Protein AF-A0A376TJW4-F1 (afdb_monomer_lite)

Radius of gyration: 29.0 Å; chains: 1; bounding box: 67×24×90 Å

Foldseek 3Di:
DVVLVVLLVVLVVLLVVLPCLVVVLVVLLVVLVVLLVVLVCVLVVVDPPDDNDDPVRNVVSVVSNVVSVVVNVVSVVVNVVSVVVSVVSVVVNVVSVVVVVVVVVVVVVVVVVVVVPDDPPD

Secondary structure (DSSP, 8-state):
-HHHHHHHHHHHHHHHHHHTHHHHHHHHHHHHHHHHHHHHHHHTT-STTPPPPPHHHHHHHHHHHHHHHHHHHHHHHHHHHHHHHHHHHHHHHHHHHHHHHHHHHHHHHHHHHHHTT-----

Structure (mmCIF, N/CA/C/O backbone):
data_AF-A0A376TJW4-F1
#
_entry.id   AF-A0A376TJW4-F1
#
loop_
_atom_site.group_PDB
_atom_site.id
_atom_site.type_symbol
_atom_site.label_atom_id
_atom_site.label_alt_id
_atom_site.label_comp_id
_atom_site.label_asym_id
_atom_site.label_entity_id
_atom_site.label_seq_id
_atom_site.pdbx_PDB_ins_code
_atom_site.Cartn_x
_atom_site.Cartn_y
_atom_site.Cartn_z
_atom_site.occupancy
_atom_site.B_iso_or_equiv
_atom_site.auth_seq_id
_atom_site.auth_comp_id
_atom_site.auth_asym_id
_atom_site.auth_atom_id
_atom_site.pdbx_PDB_model_num
ATOM 1 N N . MET A 1 1 ? 16.169 10.973 -24.976 1.00 77.88 1 MET A N 1
ATOM 2 C CA . MET A 1 1 ? 17.049 10.554 -23.865 1.00 77.88 1 MET A CA 1
ATOM 3 C C . MET A 1 1 ? 16.681 11.235 -22.554 1.00 77.88 1 MET A C 1
ATOM 5 O O . MET A 1 1 ? 16.315 10.517 -21.639 1.00 77.88 1 MET A O 1
ATOM 9 N N . GLN A 1 2 ? 16.669 12.574 -22.466 1.00 84.88 2 GLN A N 1
ATOM 10 C CA . GLN A 1 2 ? 16.345 13.277 -21.210 1.00 84.88 2 GLN A CA 1
ATOM 11 C C . GLN A 1 2 ? 14.985 12.884 -20.599 1.00 84.88 2 GLN A C 1
ATOM 13 O O . GLN A 1 2 ? 14.917 12.591 -19.412 1.00 84.88 2 GLN A O 1
ATOM 18 N N . ASN A 1 3 ? 13.921 12.798 -21.406 1.00 86.75 3 ASN A N 1
ATOM 19 C CA . ASN A 1 3 ? 12.590 12.423 -20.904 1.00 86.75 3 ASN A CA 1
ATOM 20 C C . ASN A 1 3 ? 12.568 11.007 -20.306 1.00 86.75 3 ASN A C 1
ATOM 22 O O . ASN A 1 3 ? 12.063 10.823 -19.210 1.00 86.75 3 ASN A O 1
ATOM 26 N N . ALA A 1 4 ? 13.217 10.036 -20.959 1.00 88.00 4 ALA A N 1
ATOM 27 C CA . ALA A 1 4 ? 13.310 8.669 -20.445 1.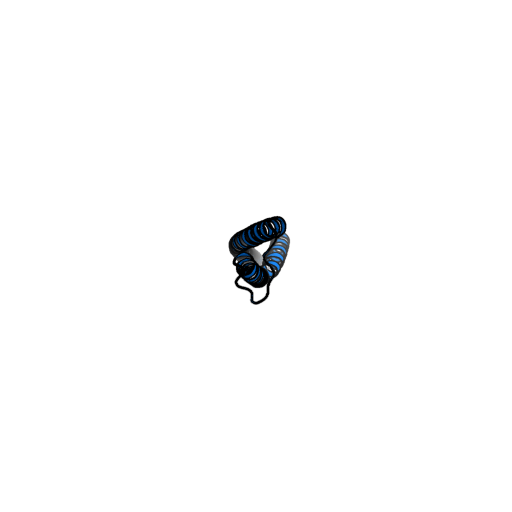00 88.00 4 ALA A CA 1
ATOM 28 C C . ALA A 1 4 ? 14.061 8.595 -19.103 1.00 88.00 4 ALA A C 1
ATOM 30 O O . ALA A 1 4 ? 13.681 7.826 -18.226 1.00 88.00 4 ALA A O 1
ATOM 31 N N . GLN A 1 5 ? 15.102 9.413 -18.917 1.00 91.38 5 GLN A N 1
ATOM 32 C CA . GLN A 1 5 ? 15.809 9.499 -17.635 1.00 91.38 5 GLN A CA 1
ATOM 33 C C . GLN A 1 5 ? 14.929 10.118 -16.540 1.00 91.38 5 GLN A C 1
ATOM 35 O O . GLN A 1 5 ? 14.925 9.623 -15.414 1.00 91.38 5 GLN A O 1
ATOM 40 N N . ASN A 1 6 ? 14.153 11.153 -16.872 1.00 93.38 6 ASN A N 1
ATOM 41 C CA . ASN A 1 6 ? 13.219 11.787 -15.938 1.00 93.38 6 ASN A CA 1
ATOM 42 C C . ASN A 1 6 ? 12.085 10.830 -15.522 1.00 93.38 6 ASN A C 1
ATOM 44 O O . ASN A 1 6 ? 11.729 10.773 -14.342 1.00 93.38 6 ASN A O 1
ATOM 48 N N . ASP A 1 7 ? 11.559 10.048 -16.468 1.00 93.88 7 ASP A N 1
ATOM 49 C CA . ASP A 1 7 ? 10.526 9.040 -16.213 1.00 93.88 7 ASP A CA 1
ATOM 50 C C . ASP A 1 7 ? 11.072 7.921 -15.316 1.00 93.88 7 ASP A C 1
ATOM 52 O O . ASP A 1 7 ? 10.465 7.589 -14.299 1.00 93.88 7 ASP A O 1
ATOM 56 N N . LEU A 1 8 ? 12.268 7.397 -15.617 1.00 95.50 8 LEU A N 1
ATOM 57 C CA . LEU A 1 8 ? 12.927 6.380 -14.789 1.00 95.50 8 LEU A CA 1
ATOM 58 C C . LEU A 1 8 ? 13.215 6.876 -13.370 1.00 95.50 8 LEU A C 1
ATOM 60 O O . LEU A 1 8 ? 12.984 6.136 -12.414 1.00 95.50 8 LEU A O 1
ATOM 64 N N . ALA A 1 9 ? 13.695 8.112 -13.213 1.00 95.94 9 ALA A N 1
ATOM 65 C CA . ALA A 1 9 ? 13.903 8.710 -11.897 1.00 95.94 9 ALA A CA 1
ATOM 66 C C . ALA A 1 9 ? 12.583 8.787 -11.116 1.00 95.94 9 ALA A C 1
ATOM 68 O O . ALA A 1 9 ? 12.524 8.366 -9.961 1.00 95.94 9 ALA A O 1
ATOM 69 N N . SER A 1 10 ? 11.510 9.234 -11.774 1.00 96.38 10 SER A N 1
ATOM 70 C CA . SER A 1 10 ? 10.177 9.336 -11.174 1.00 96.38 10 SER A CA 1
ATOM 71 C C . SER A 1 10 ? 9.624 7.971 -10.751 1.00 96.38 10 SER A C 1
ATOM 73 O O . SER A 1 10 ? 9.178 7.820 -9.611 1.00 96.38 10 SER A O 1
ATOM 75 N N . TYR A 1 11 ? 9.695 6.958 -11.621 1.00 96.50 11 TYR A N 1
ATOM 76 C CA . TYR A 1 11 ? 9.249 5.598 -11.301 1.00 96.50 11 TYR A CA 1
ATOM 77 C C . TYR A 1 11 ? 10.067 4.981 -10.171 1.00 96.50 11 TYR A C 1
ATOM 79 O O . TYR A 1 11 ? 9.496 4.378 -9.268 1.00 96.50 11 TYR A O 1
ATOM 87 N N . ASN A 1 12 ? 11.390 5.166 -10.168 1.00 95.81 12 ASN A N 1
ATOM 88 C CA . ASN A 1 12 ? 12.254 4.644 -9.113 1.00 95.81 12 ASN A CA 1
ATOM 89 C C . ASN A 1 12 ? 11.952 5.289 -7.757 1.00 95.81 12 ASN A C 1
ATOM 91 O O . ASN A 1 12 ? 11.843 4.574 -6.763 1.00 95.81 12 ASN A O 1
ATOM 95 N N . SER A 1 13 ? 11.753 6.609 -7.700 1.00 95.81 13 SER A N 1
ATOM 96 C CA . SER A 1 13 ? 11.360 7.282 -6.456 1.00 95.81 13 SER A CA 1
ATOM 97 C C . SER A 1 13 ? 10.023 6.766 -5.915 1.00 95.81 13 SER A C 1
ATOM 99 O O . SER A 1 13 ? 9.891 6.566 -4.707 1.00 95.81 13 SER A O 1
ATOM 101 N N . GLN A 1 14 ? 9.049 6.500 -6.790 1.00 95.19 14 GLN A N 1
ATOM 102 C CA . GLN A 1 14 ? 7.764 5.921 -6.386 1.00 95.19 14 GLN A CA 1
ATOM 103 C C . GLN A 1 14 ? 7.900 4.453 -5.956 1.00 95.19 14 GLN A C 1
ATOM 105 O O . GLN A 1 14 ? 7.360 4.062 -4.930 1.00 95.19 14 GLN A O 1
ATOM 110 N N . LEU A 1 15 ? 8.674 3.634 -6.670 1.00 95.75 15 LEU A N 1
ATOM 111 C CA . LEU A 1 15 ? 8.924 2.244 -6.275 1.00 95.75 15 LEU A CA 1
ATOM 112 C C . LEU A 1 15 ? 9.593 2.156 -4.897 1.00 95.75 15 LEU A C 1
ATOM 114 O O . LEU A 1 15 ? 9.187 1.336 -4.078 1.00 95.75 15 LEU A O 1
ATOM 118 N N . VAL A 1 16 ? 10.566 3.027 -4.610 1.00 95.06 16 VAL A N 1
ATOM 119 C CA . VAL A 1 16 ? 11.238 3.089 -3.301 1.00 95.06 16 VAL A CA 1
ATOM 120 C C . VAL A 1 16 ? 10.263 3.456 -2.179 1.00 95.06 16 VAL A C 1
ATOM 122 O O . VAL A 1 16 ? 10.324 2.870 -1.098 1.00 95.06 16 VAL A O 1
ATOM 125 N N . SER A 1 17 ? 9.327 4.384 -2.408 1.00 90.81 17 SER A N 1
ATOM 126 C CA . SER A 1 17 ? 8.343 4.750 -1.377 1.00 90.81 17 SER A CA 1
ATOM 127 C C . SER A 1 17 ? 7.341 3.621 -1.086 1.00 90.81 17 SER A C 1
ATOM 129 O O . SER A 1 17 ? 6.924 3.442 0.069 1.00 90.81 17 SER A O 1
ATOM 131 N N . LEU A 1 18 ? 7.009 2.825 -2.109 1.00 94.31 18 LEU A N 1
ATOM 132 C CA . LEU A 1 18 ? 6.123 1.664 -2.013 1.00 94.31 18 LEU A CA 1
ATOM 133 C C . LEU A 1 18 ? 6.792 0.445 -1.360 1.00 94.31 18 LEU A C 1
ATOM 135 O O . LEU A 1 18 ? 6.095 -0.355 -0.743 1.00 94.31 18 LEU A O 1
ATOM 139 N N . GLN A 1 19 ? 8.121 0.299 -1.441 1.00 91.62 19 GLN A N 1
ATOM 140 C CA . GLN A 1 19 ? 8.848 -0.878 -0.928 1.00 91.62 19 GLN A CA 1
ATOM 141 C C . GLN A 1 19 ? 8.601 -1.170 0.551 1.00 91.62 19 GLN A C 1
ATOM 143 O O . GLN A 1 19 ? 8.527 -2.327 0.930 1.00 91.62 19 GLN A O 1
ATOM 148 N N . THR A 1 20 ? 8.469 -0.129 1.370 1.00 91.31 20 THR A N 1
ATOM 149 C CA . THR A 1 20 ? 8.292 -0.250 2.829 1.00 91.31 20 THR A CA 1
ATOM 150 C C . THR A 1 20 ? 6.826 -0.174 3.259 1.00 91.31 20 THR A C 1
ATOM 152 O O . THR A 1 20 ? 6.503 -0.140 4.448 1.00 91.31 20 THR A O 1
ATOM 155 N N . GLN A 1 21 ? 5.906 -0.051 2.301 1.00 91.06 21 GLN A N 1
ATOM 156 C CA . GLN A 1 21 ? 4.481 0.070 2.580 1.00 91.06 21 GLN A CA 1
ATOM 157 C C . GLN A 1 21 ? 3.844 -1.218 3.119 1.00 91.06 21 GLN A C 1
ATOM 159 O O . GLN A 1 21 ? 3.024 -1.090 4.033 1.00 91.06 21 GLN A O 1
ATOM 164 N N . PRO A 1 22 ? 4.215 -2.429 2.651 1.00 92.75 22 PRO A N 1
ATOM 165 C CA . PRO A 1 22 ? 3.713 -3.677 3.216 1.00 92.75 22 PRO A CA 1
ATOM 166 C C . PRO A 1 22 ? 3.988 -3.800 4.714 1.00 92.75 22 PRO A C 1
ATOM 168 O O . PRO 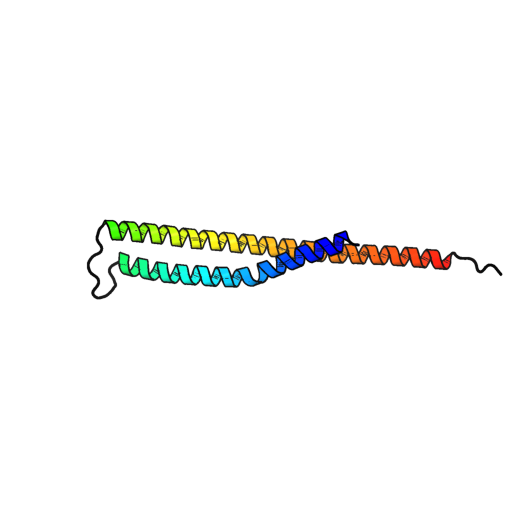A 1 22 ? 3.062 -4.068 5.475 1.00 92.75 22 PRO A O 1
ATOM 171 N N . GLU A 1 23 ? 5.213 -3.524 5.166 1.00 94.94 23 GLU A N 1
ATOM 172 C CA . GLU A 1 23 ? 5.582 -3.608 6.581 1.00 94.94 23 GLU A CA 1
ATOM 173 C C . GLU A 1 23 ? 4.843 -2.556 7.414 1.00 94.94 23 GLU A C 1
ATOM 175 O O . GLU A 1 23 ? 4.356 -2.854 8.507 1.00 94.94 23 GLU A O 1
ATOM 180 N N . ARG A 1 24 ? 4.699 -1.324 6.898 1.00 91.50 24 ARG A N 1
ATOM 181 C CA . ARG A 1 24 ? 3.917 -0.271 7.573 1.00 91.50 24 ARG A CA 1
ATOM 182 C C . ARG A 1 24 ? 2.464 -0.692 7.778 1.00 91.50 24 ARG A C 1
ATOM 184 O O . ARG A 1 24 ? 1.937 -0.516 8.875 1.00 91.50 24 ARG A O 1
ATOM 191 N N . VAL A 1 25 ? 1.831 -1.243 6.741 1.00 94.81 25 VAL A N 1
ATOM 192 C CA . VAL A 1 25 ? 0.441 -1.710 6.807 1.00 94.81 25 VAL A CA 1
ATOM 193 C C . VAL A 1 25 ? 0.312 -2.902 7.752 1.00 94.81 25 VAL A C 1
ATOM 195 O O . VAL A 1 25 ? -0.570 -2.904 8.604 1.00 94.81 25 VAL A O 1
ATOM 198 N N . GLN A 1 26 ? 1.213 -3.882 7.673 1.00 95.12 26 GLN A N 1
ATOM 199 C CA . GLN A 1 26 ? 1.200 -5.040 8.571 1.00 95.12 26 GLN A CA 1
ATOM 200 C C . GLN A 1 26 ? 1.309 -4.622 10.043 1.00 95.12 26 GLN A C 1
ATOM 202 O O . GLN A 1 26 ? 0.521 -5.084 10.868 1.00 95.12 26 GLN A O 1
ATOM 207 N N . ASN A 1 27 ? 2.217 -3.698 10.369 1.00 95.38 27 ASN A N 1
ATOM 208 C CA . ASN A 1 27 ? 2.373 -3.180 11.729 1.00 95.38 27 ASN A CA 1
ATOM 209 C C . ASN A 1 27 ? 1.122 -2.433 12.215 1.00 95.38 27 ASN A C 1
ATOM 211 O O . ASN A 1 27 ? 0.675 -2.635 13.346 1.00 95.38 27 ASN A O 1
ATOM 215 N N . ALA A 1 28 ? 0.532 -1.586 11.370 1.00 93.56 28 ALA A N 1
ATOM 216 C CA . ALA A 1 28 ? -0.680 -0.849 11.712 1.00 93.56 28 ALA A CA 1
ATOM 217 C C . ALA A 1 28 ? -1.887 -1.787 11.908 1.00 93.56 28 ALA A C 1
ATOM 219 O O . ALA A 1 28 ? -2.595 -1.669 12.911 1.00 93.56 28 ALA A O 1
ATOM 220 N N . MET A 1 29 ? -2.065 -2.783 11.035 1.00 95.88 29 MET A N 1
ATOM 221 C CA . MET A 1 29 ? -3.097 -3.814 11.175 1.00 95.88 29 MET A CA 1
ATOM 222 C C . MET A 1 29 ? -2.898 -4.674 12.427 1.00 95.88 29 MET A C 1
ATOM 224 O O . MET A 1 29 ? -3.873 -5.001 13.106 1.00 95.88 29 MET A O 1
ATOM 228 N N . TYR A 1 30 ? -1.655 -5.037 12.754 1.00 96.69 30 TYR A N 1
ATOM 229 C CA . TYR A 1 30 ? -1.331 -5.789 13.966 1.00 96.69 30 TYR A CA 1
ATOM 230 C C . TYR A 1 30 ? -1.714 -5.003 15.225 1.00 96.69 30 TYR A C 1
ATOM 232 O O . TYR A 1 30 ? -2.419 -5.520 16.093 1.00 96.69 30 TYR A O 1
ATOM 240 N N . ASN A 1 31 ? -1.336 -3.724 15.290 1.00 96.62 31 ASN A N 1
ATOM 241 C CA . ASN A 1 31 ? -1.682 -2.845 16.406 1.00 96.62 31 ASN A CA 1
ATOM 242 C C . ASN A 1 31 ? -3.200 -2.669 16.554 1.00 96.62 31 ASN A C 1
ATOM 244 O O . ASN A 1 31 ? -3.725 -2.806 17.660 1.00 96.62 31 ASN A O 1
ATOM 248 N N . ALA A 1 32 ? -3.915 -2.436 15.449 1.00 96.12 32 ALA A N 1
ATOM 249 C CA . ALA A 1 32 ? -5.375 -2.338 15.453 1.00 96.12 32 ALA A CA 1
ATOM 250 C C . ALA A 1 32 ? -6.033 -3.650 15.919 1.00 96.12 32 ALA A C 1
ATOM 252 O O . ALA A 1 32 ? -6.977 -3.633 16.707 1.00 96.12 32 ALA A O 1
ATOM 253 N N . SER A 1 33 ? -5.492 -4.799 15.502 1.00 96.50 33 SER A N 1
ATOM 254 C CA . SER A 1 33 ? -5.986 -6.120 15.908 1.00 96.50 33 SER A CA 1
ATOM 255 C C . SER A 1 33 ? -5.809 -6.370 17.408 1.00 96.50 33 SER A C 1
ATOM 257 O O . SER A 1 33 ? -6.722 -6.891 18.048 1.00 96.50 33 SER A O 1
ATOM 259 N N . GLN A 1 34 ? -4.681 -5.957 17.993 1.00 97.19 34 GLN A N 1
ATOM 260 C CA . GLN A 1 34 ? -4.480 -6.046 19.443 1.00 97.19 34 GLN A CA 1
ATOM 261 C C . GLN A 1 34 ? -5.467 -5.156 20.213 1.00 97.19 34 GLN A C 1
ATOM 263 O O . GLN A 1 34 ? -6.058 -5.600 21.197 1.00 97.19 34 GLN A O 1
ATOM 268 N N . GLN A 1 35 ? -5.707 -3.928 19.745 1.00 96.75 35 GLN A N 1
ATOM 269 C CA . GLN A 1 35 ? -6.700 -3.036 20.358 1.00 96.75 35 GLN A CA 1
ATOM 270 C C . GLN A 1 35 ? -8.121 -3.605 20.255 1.00 96.75 35 GLN A C 1
ATOM 272 O O . GLN A 1 35 ? -8.879 -3.559 21.222 1.00 96.75 35 GLN A O 1
ATOM 277 N N . LEU A 1 36 ? -8.476 -4.207 19.117 1.00 97.25 36 LEU A N 1
ATOM 278 C CA . LEU A 1 36 ? -9.765 -4.875 18.934 1.00 97.25 36 LEU A CA 1
ATOM 279 C C . LEU A 1 36 ? -9.970 -6.032 19.913 1.00 97.25 36 LEU A C 1
ATOM 281 O O . LEU A 1 36 ? -11.079 -6.192 20.423 1.00 97.25 36 LEU A O 1
ATOM 285 N N . GLN A 1 37 ? -8.930 -6.824 20.184 1.00 95.56 37 GLN A N 1
ATOM 286 C CA . GLN A 1 37 ? -9.001 -7.896 21.178 1.00 95.56 37 GLN A CA 1
ATOM 287 C C . GLN A 1 37 ? -9.265 -7.332 22.576 1.00 95.56 37 GLN A C 1
ATOM 289 O O . GLN A 1 37 ? -10.180 -7.799 23.244 1.00 95.56 37 GLN A O 1
ATOM 294 N N . GLN A 1 38 ? -8.553 -6.278 22.980 1.00 93.75 38 GLN A N 1
ATOM 295 C CA . GLN A 1 38 ? -8.774 -5.622 24.275 1.00 93.75 38 GLN A CA 1
ATOM 296 C C . GLN A 1 38 ? -10.195 -5.054 24.399 1.00 93.75 38 GLN A C 1
ATOM 298 O O . GLN A 1 38 ? -10.853 -5.240 25.421 1.00 93.75 38 GLN A O 1
ATOM 303 N N . ILE A 1 39 ? -10.699 -4.400 23.347 1.00 94.56 39 ILE A N 1
ATOM 304 C CA . ILE A 1 39 ? -12.066 -3.864 23.326 1.00 94.56 39 ILE A CA 1
ATOM 305 C C . ILE A 1 39 ? -13.096 -4.990 23.446 1.00 94.56 39 ILE A C 1
ATOM 307 O O . ILE A 1 39 ? -14.059 -4.837 24.193 1.00 94.56 39 ILE A O 1
ATOM 311 N N . ARG A 1 40 ? -12.901 -6.117 22.747 1.00 93.75 40 ARG A N 1
ATOM 312 C CA . ARG A 1 40 ? -13.786 -7.288 22.857 1.00 93.75 40 ARG A CA 1
ATOM 313 C C . ARG A 1 40 ? -13.777 -7.859 24.270 1.00 93.75 40 ARG A C 1
ATOM 315 O O . ARG A 1 40 ? -14.843 -7.951 24.859 1.00 93.75 40 ARG A O 1
ATOM 322 N N . SER A 1 41 ? -12.603 -8.110 24.850 1.00 91.81 41 SER A N 1
ATOM 323 C CA . SER A 1 41 ? -12.487 -8.636 26.217 1.00 91.81 41 SER A CA 1
ATOM 324 C C . SER A 1 41 ? -13.188 -7.755 27.255 1.00 91.81 41 SER A C 1
ATOM 326 O O . SER A 1 41 ? -13.853 -8.268 28.156 1.00 91.81 41 SER A O 1
ATOM 328 N N . ARG A 1 42 ? -13.094 -6.425 27.112 1.00 89.50 42 ARG A N 1
ATOM 329 C CA . ARG A 1 42 ? -13.802 -5.486 27.994 1.00 89.50 42 ARG A CA 1
ATOM 330 C C . ARG A 1 42 ? -15.308 -5.435 27.737 1.00 89.50 42 ARG A C 1
ATOM 332 O O . ARG A 1 42 ? -16.087 -5.361 28.683 1.00 89.50 42 ARG A O 1
ATOM 339 N N . LEU A 1 43 ? -15.743 -5.465 26.474 1.00 89.62 43 LEU A N 1
ATOM 340 C CA . LEU A 1 43 ? -17.169 -5.491 26.119 1.00 89.62 43 LEU A CA 1
ATOM 341 C C . LEU A 1 43 ? -17.858 -6.774 26.599 1.00 89.62 43 LEU A C 1
ATOM 343 O O . LEU A 1 43 ? -18.988 -6.701 27.089 1.00 89.62 43 LEU A O 1
ATOM 347 N N . ASP A 1 44 ? -17.165 -7.907 26.493 1.00 88.38 44 ASP A N 1
ATOM 348 C CA . ASP A 1 44 ? -17.623 -9.225 26.941 1.00 88.38 44 ASP A CA 1
ATOM 349 C C . ASP A 1 44 ? -17.572 -9.361 28.474 1.00 88.38 44 ASP A C 1
ATOM 351 O O . ASP A 1 44 ? -18.187 -10.264 29.040 1.00 88.38 44 ASP A O 1
ATOM 355 N N . GLY A 1 45 ? -16.883 -8.440 29.161 1.00 81.25 45 GLY A N 1
ATOM 356 C CA . GLY A 1 45 ? -16.740 -8.440 30.617 1.00 81.25 45 GLY A CA 1
ATOM 357 C C . GLY A 1 45 ? -15.898 -9.606 31.133 1.00 81.25 45 GLY A C 1
ATOM 358 O O . GLY A 1 45 ? -16.093 -10.053 32.260 1.00 81.25 45 GLY A O 1
ATOM 359 N N . THR A 1 46 ? -14.988 -10.126 30.307 1.00 74.50 46 THR A N 1
ATOM 360 C CA . THR A 1 46 ? -14.115 -11.256 30.660 1.00 74.50 46 THR A CA 1
ATOM 361 C C . THR A 1 46 ? -12.872 -10.834 31.446 1.00 74.50 46 THR A C 1
ATOM 363 O O . THR A 1 46 ? -12.088 -11.694 31.842 1.00 74.50 46 THR A O 1
ATOM 366 N N . ASP A 1 47 ? -12.672 -9.530 31.665 1.00 69.81 47 ASP A N 1
ATOM 367 C CA . ASP A 1 47 ? -11.526 -9.003 32.407 1.00 69.81 47 ASP A CA 1
ATOM 368 C C . ASP A 1 47 ? -11.759 -9.094 33.929 1.00 69.81 47 ASP A C 1
ATOM 370 O O . ASP A 1 47 ? -12.785 -8.659 34.464 1.00 69.81 47 ASP A O 1
ATOM 374 N N . VAL A 1 48 ? -10.820 -9.715 34.647 1.00 64.31 48 VAL A N 1
ATOM 375 C CA . VAL A 1 48 ? -10.995 -10.063 36.067 1.00 64.31 48 VAL A CA 1
ATOM 376 C C . VAL A 1 48 ? -10.906 -8.804 36.931 1.00 64.31 48 VAL A C 1
ATOM 378 O O . VAL A 1 48 ? -9.872 -8.146 36.983 1.00 64.31 48 VAL A O 1
ATOM 381 N N . GLY A 1 49 ? -11.979 -8.494 37.665 1.00 68.69 49 GLY A N 1
ATOM 382 C CA . GLY A 1 49 ? -12.030 -7.348 38.582 1.00 68.69 49 GLY A CA 1
ATOM 383 C C . GLY A 1 49 ? -12.508 -6.035 37.953 1.00 68.69 49 GLY A C 1
ATOM 384 O O . GLY A 1 49 ? -12.502 -5.007 38.632 1.00 68.69 49 GLY A O 1
ATOM 385 N N . GLU A 1 50 ? -12.954 -6.042 36.692 1.00 67.81 50 GLU A N 1
ATOM 386 C CA . GLU A 1 50 ? -13.526 -4.851 36.058 1.00 67.81 50 GLU A CA 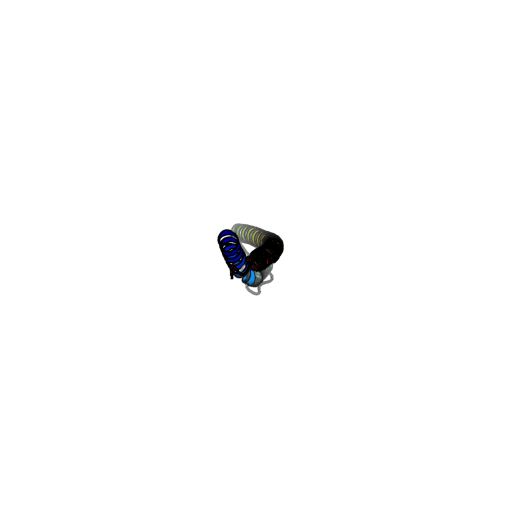1
ATOM 387 C C . GLU A 1 50 ? -14.960 -4.569 36.541 1.00 67.81 50 GLU A C 1
ATOM 389 O O . GLU A 1 50 ? -15.803 -5.456 36.684 1.00 67.81 50 GLU A O 1
ATOM 394 N N . THR A 1 51 ? -15.257 -3.291 36.797 1.00 74.50 51 THR A N 1
ATOM 395 C CA . THR A 1 51 ? -16.623 -2.849 37.109 1.00 74.50 51 THR A CA 1
ATOM 396 C C . THR A 1 51 ? -17.471 -2.904 35.843 1.00 74.50 51 THR A C 1
ATOM 398 O O . THR A 1 51 ? -17.004 -2.514 34.774 1.00 74.50 51 THR A O 1
ATOM 401 N N . ALA A 1 52 ? -18.732 -3.328 35.961 1.00 80.31 52 ALA A N 1
ATOM 402 C CA . ALA A 1 52 ? -19.649 -3.383 34.827 1.00 80.31 52 ALA A CA 1
ATOM 403 C C . ALA A 1 52 ? -19.676 -2.050 34.053 1.00 80.31 52 ALA A C 1
ATOM 405 O O . ALA A 1 52 ? -19.948 -0.987 34.621 1.00 80.31 52 ALA A O 1
ATOM 406 N N . LEU A 1 53 ? -19.408 -2.120 32.745 1.00 86.00 53 LEU A N 1
ATOM 407 C CA . LEU A 1 53 ? -19.404 -0.951 31.869 1.00 86.00 53 LEU A CA 1
ATOM 408 C C . LEU A 1 53 ? -20.769 -0.261 31.874 1.00 86.00 53 LEU A C 1
ATOM 410 O O . LEU A 1 53 ? -21.811 -0.891 31.657 1.00 86.00 53 LEU A O 1
ATOM 414 N N . ARG A 1 54 ? -20.755 1.065 32.034 1.00 90.62 54 ARG A N 1
ATOM 415 C CA . ARG A 1 54 ? -21.951 1.896 31.863 1.00 90.62 54 ARG A CA 1
ATOM 416 C C . ARG A 1 54 ? -22.435 1.814 30.408 1.00 90.62 54 ARG A C 1
ATOM 418 O O . ARG A 1 54 ? -21.607 1.677 29.506 1.00 90.62 54 ARG A O 1
ATOM 425 N N . PRO A 1 55 ? -23.741 1.984 30.132 1.00 90.56 55 PRO A N 1
ATOM 426 C CA . PRO A 1 55 ? -24.268 1.928 28.765 1.00 90.56 55 PRO A CA 1
ATOM 427 C C . PRO A 1 55 ? -23.541 2.855 27.779 1.00 90.56 55 PRO A C 1
ATOM 429 O O . PRO A 1 55 ? -23.203 2.439 26.677 1.00 90.56 55 PRO A O 1
ATOM 432 N N . SER A 1 56 ? -23.215 4.083 28.193 1.00 91.94 56 SER A N 1
ATOM 433 C CA . SER A 1 56 ? -22.464 5.034 27.363 1.00 91.94 56 SER A CA 1
ATOM 434 C C . SER A 1 56 ? -21.032 4.580 27.057 1.00 91.94 56 SER A C 1
ATOM 436 O O . SER A 1 56 ? -20.548 4.800 25.950 1.00 91.94 56 SER A O 1
ATOM 438 N N . GLN A 1 57 ? -20.365 3.907 28.001 1.00 93.00 57 GLN A N 1
ATOM 439 C CA . GLN A 1 57 ? -19.031 3.339 27.783 1.00 93.00 57 GLN A CA 1
ATOM 440 C C . GLN A 1 57 ? -19.092 2.186 26.779 1.00 93.00 57 GLN A C 1
ATOM 442 O O . GLN A 1 57 ? -18.259 2.126 25.881 1.00 93.00 57 GLN A O 1
ATOM 447 N N . LYS A 1 58 ? -20.117 1.326 26.864 1.00 93.31 58 LYS A N 1
ATOM 448 C CA . LYS A 1 58 ? -20.331 0.256 25.878 1.00 93.31 58 LYS A CA 1
ATOM 449 C C . LYS A 1 58 ? -20.514 0.814 24.468 1.00 93.31 58 LYS A C 1
ATOM 451 O O . LYS A 1 58 ? -19.857 0.340 23.548 1.00 93.31 58 LYS A O 1
ATOM 456 N N . VAL A 1 59 ? -21.344 1.849 24.309 1.00 95.75 59 VAL A N 1
ATOM 457 C CA . VAL A 1 59 ? -21.559 2.508 23.007 1.00 95.75 59 VAL A CA 1
ATOM 458 C C . VAL A 1 59 ? -20.256 3.095 22.461 1.00 95.75 59 VAL A C 1
ATOM 460 O O . VAL A 1 59 ? -19.941 2.894 21.291 1.00 95.75 59 VAL A O 1
ATOM 463 N N . LEU A 1 60 ? -19.465 3.771 23.301 1.00 96.19 60 LEU A N 1
ATOM 464 C CA . LEU A 1 60 ? -18.169 4.315 22.889 1.00 96.19 60 LEU A CA 1
ATOM 465 C C . LEU A 1 60 ? -17.212 3.211 22.413 1.00 96.19 60 LEU A C 1
ATOM 467 O O . LEU A 1 60 ? -16.574 3.350 21.373 1.00 96.19 60 LEU A O 1
ATOM 471 N N . MET A 1 61 ? -17.140 2.098 23.140 1.00 96.00 61 MET A N 1
ATOM 472 C CA . MET A 1 61 ? -16.275 0.968 22.792 1.00 9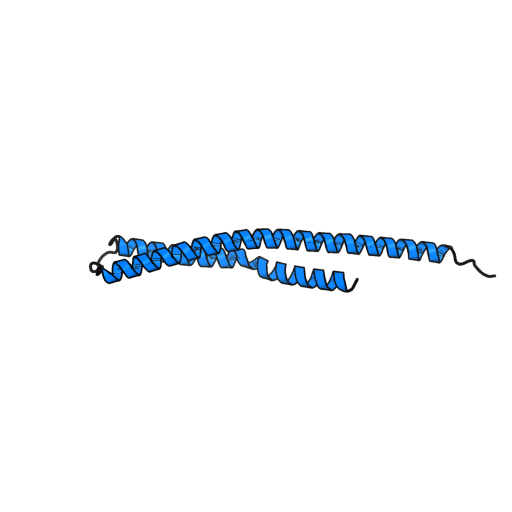6.00 61 MET A CA 1
ATOM 473 C C . MET A 1 61 ? -16.735 0.250 21.519 1.00 96.00 61 MET A C 1
ATOM 475 O O . MET A 1 61 ? -15.904 -0.142 20.705 1.00 96.00 61 MET A O 1
ATOM 479 N N . GLN A 1 62 ? -18.045 0.129 21.297 1.00 96.06 62 GLN A N 1
ATOM 480 C CA . GLN A 1 62 ? -18.604 -0.385 20.043 1.00 96.06 62 GLN A CA 1
ATOM 481 C C . GLN A 1 62 ? -18.281 0.536 18.859 1.00 96.06 62 GLN A C 1
ATOM 483 O O . GLN A 1 62 ? -17.899 0.053 17.794 1.00 96.06 62 GLN A O 1
ATOM 488 N N . ALA A 1 63 ? -18.370 1.856 19.045 1.00 97.62 63 ALA A N 1
ATOM 489 C CA . ALA A 1 63 ? -17.977 2.822 18.022 1.00 97.62 63 ALA A CA 1
ATOM 490 C C . ALA A 1 63 ? -16.474 2.731 17.706 1.00 97.62 63 ALA A C 1
ATOM 492 O O . ALA A 1 63 ? -16.091 2.706 16.537 1.00 97.62 63 ALA A O 1
ATOM 493 N N . GLN A 1 64 ? -15.624 2.602 18.731 1.00 97.12 64 GLN A N 1
ATOM 494 C CA . GLN A 1 64 ? -14.183 2.413 18.553 1.00 97.12 64 GLN A CA 1
ATOM 495 C C . GLN A 1 64 ? -13.860 1.092 17.842 1.00 97.12 64 GLN A C 1
ATOM 497 O O . GLN A 1 64 ? -13.009 1.061 16.957 1.00 97.12 64 GLN A O 1
ATOM 502 N N . GLN A 1 65 ? -14.570 0.010 18.168 1.00 97.81 65 GLN A N 1
ATOM 503 C CA . GLN A 1 65 ? -14.451 -1.266 17.465 1.00 97.81 65 GLN A CA 1
ATOM 504 C C . GLN A 1 65 ? -14.810 -1.132 15.977 1.00 97.81 65 GLN A C 1
ATOM 506 O O . GLN A 1 65 ? -14.083 -1.636 15.123 1.00 97.81 65 GLN A O 1
ATOM 511 N N . ALA A 1 66 ? -15.917 -0.455 15.658 1.00 97.88 66 ALA A N 1
ATOM 512 C CA . ALA A 1 66 ? -16.336 -0.224 14.278 1.00 97.88 66 ALA A CA 1
ATOM 513 C C . ALA A 1 66 ? -15.307 0.611 13.499 1.00 97.88 66 ALA A C 1
ATOM 515 O O . ALA A 1 66 ? -14.983 0.266 12.363 1.00 97.88 66 ALA A O 1
ATOM 516 N N . LEU A 1 67 ? -14.751 1.654 14.127 1.00 97.81 67 LEU A N 1
ATOM 517 C CA . LEU A 1 67 ? -13.686 2.472 13.546 1.00 97.81 67 LEU A CA 1
ATOM 518 C C . LEU A 1 67 ? -12.435 1.638 13.240 1.00 97.81 67 LEU A C 1
ATOM 520 O O . LEU A 1 67 ? -11.965 1.651 12.108 1.00 97.81 67 LEU A O 1
ATOM 524 N N . LEU A 1 68 ? -11.943 0.859 14.207 1.00 97.94 68 LEU A N 1
ATOM 525 C CA . LEU A 1 68 ? -10.757 0.015 14.020 1.00 97.94 68 LEU A CA 1
ATOM 526 C C . LEU A 1 68 ? -10.955 -1.042 12.923 1.00 97.94 68 LEU A C 1
ATOM 528 O O . LEU A 1 68 ? -10.044 -1.295 12.137 1.00 97.94 68 LEU A O 1
ATOM 532 N N . ASN A 1 69 ? -12.144 -1.646 12.827 1.00 98.00 69 ASN A N 1
ATOM 533 C CA . ASN A 1 69 ? -12.457 -2.566 11.729 1.00 98.00 69 ASN A CA 1
ATOM 534 C C . ASN A 1 69 ? -12.416 -1.848 10.369 1.00 98.00 69 ASN A C 1
ATOM 536 O O . ASN A 1 69 ? -11.826 -2.366 9.422 1.00 98.00 69 ASN A O 1
ATOM 540 N N . ALA A 1 70 ? -12.992 -0.645 10.278 1.00 97.69 70 ALA A N 1
ATOM 541 C CA . ALA A 1 70 ? -12.969 0.148 9.052 1.00 97.69 70 ALA A CA 1
ATOM 542 C C . ALA A 1 70 ? -11.541 0.561 8.652 1.00 97.69 70 ALA A C 1
ATOM 544 O O . ALA A 1 70 ? -11.198 0.510 7.471 1.00 97.69 70 ALA A O 1
ATOM 545 N N . GLU A 1 71 ? -10.691 0.919 9.619 1.00 96.81 71 GLU A N 1
ATOM 546 C CA . GLU A 1 71 ? -9.272 1.213 9.388 1.00 96.81 71 GLU A CA 1
ATOM 547 C C . GLU A 1 71 ? -8.512 -0.013 8.868 1.00 96.81 71 GLU A C 1
ATOM 549 O O . GLU A 1 71 ? -7.734 0.106 7.923 1.00 96.81 71 GLU A O 1
ATOM 554 N N . ILE A 1 72 ? -8.757 -1.201 9.432 1.00 97.31 72 ILE A N 1
ATOM 555 C CA . ILE A 1 72 ? -8.161 -2.455 8.950 1.00 97.31 72 ILE A CA 1
ATOM 556 C C . ILE A 1 72 ? -8.570 -2.730 7.499 1.00 97.31 72 ILE A C 1
ATOM 558 O O . ILE A 1 72 ? -7.717 -3.040 6.665 1.00 97.31 72 ILE A O 1
ATOM 562 N N . ASP A 1 73 ? -9.854 -2.591 7.173 1.00 97.38 73 ASP A N 1
ATOM 563 C CA . ASP A 1 73 ? -10.344 -2.816 5.812 1.00 97.38 73 ASP A CA 1
ATOM 564 C C . ASP A 1 73 ? -9.784 -1.787 4.822 1.00 97.38 73 ASP A C 1
ATOM 566 O O . ASP A 1 73 ? -9.412 -2.134 3.697 1.00 97.38 73 ASP A O 1
ATOM 570 N N . GLN A 1 74 ? -9.669 -0.524 5.233 1.00 96.75 74 GLN A N 1
ATOM 571 C CA . GLN A 1 74 ? -9.042 0.521 4.428 1.00 96.75 74 GLN A CA 1
ATOM 572 C C . GLN A 1 74 ? -7.555 0.227 4.187 1.00 96.75 74 GLN A C 1
ATOM 574 O O . GLN A 1 74 ? -7.070 0.378 3.064 1.00 96.75 74 GLN A O 1
ATOM 579 N N . GLN A 1 75 ? -6.832 -0.228 5.210 1.00 96.50 75 GLN A N 1
ATOM 580 C CA . GLN A 1 75 ? -5.427 -0.610 5.098 1.00 96.50 75 GLN A CA 1
ATOM 581 C C . GLN A 1 75 ? -5.224 -1.798 4.150 1.00 96.50 75 GLN A C 1
ATOM 583 O O . GLN A 1 75 ? -4.317 -1.752 3.319 1.00 96.50 75 GLN A O 1
ATOM 588 N N . ARG A 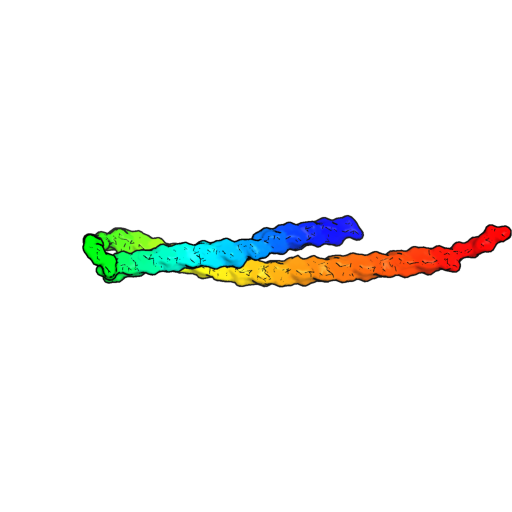1 76 ? -6.100 -2.811 4.197 1.00 96.00 76 ARG A N 1
ATOM 589 C CA . ARG A 1 76 ? -6.088 -3.943 3.252 1.00 96.00 76 ARG A CA 1
ATOM 590 C C . ARG A 1 76 ? -6.279 -3.485 1.809 1.00 96.00 76 ARG A C 1
ATOM 592 O O . ARG A 1 76 ? -5.453 -3.801 0.959 1.00 96.00 76 ARG A O 1
ATOM 599 N N . LYS A 1 77 ? -7.298 -2.661 1.548 1.00 96.00 77 LYS A N 1
ATOM 600 C CA . LYS A 1 77 ? -7.547 -2.097 0.209 1.00 96.00 77 LYS A CA 1
ATOM 601 C C . LYS A 1 77 ? -6.389 -1.233 -0.283 1.00 96.00 77 LYS A C 1
ATOM 603 O O . LYS A 1 77 ? -6.028 -1.283 -1.454 1.00 96.00 77 LYS A O 1
ATOM 608 N N . SER A 1 78 ? -5.798 -0.440 0.611 1.00 92.69 78 SER A N 1
ATOM 609 C CA . SER A 1 78 ? -4.611 0.357 0.297 1.00 92.69 78 SER A CA 1
ATOM 610 C C . SER A 1 78 ? -3.442 -0.546 -0.088 1.00 92.69 78 SER A C 1
ATOM 612 O O . SER A 1 78 ? -2.801 -0.305 -1.105 1.00 92.69 78 SER A O 1
ATOM 614 N N . LEU A 1 79 ? -3.187 -1.617 0.668 1.00 94.69 79 LEU A N 1
ATOM 615 C CA . LEU A 1 79 ? -2.133 -2.580 0.356 1.00 94.69 79 LEU A CA 1
ATOM 616 C C . LEU A 1 79 ? -2.333 -3.214 -1.025 1.00 94.69 79 LEU A C 1
ATOM 618 O O . LEU A 1 79 ? -1.405 -3.192 -1.827 1.00 94.69 79 LEU A O 1
ATOM 622 N N . GLU A 1 80 ? -3.543 -3.689 -1.327 1.00 94.62 80 GLU A N 1
ATOM 623 C CA . GLU A 1 80 ? -3.898 -4.234 -2.644 1.00 94.62 80 GLU A CA 1
ATOM 624 C C . GLU A 1 80 ? -3.636 -3.219 -3.769 1.00 94.62 80 GLU A C 1
ATOM 626 O O . GLU A 1 80 ? -2.961 -3.532 -4.752 1.00 94.62 80 GLU A O 1
ATOM 631 N N . GLY A 1 81 ? -4.106 -1.978 -3.604 1.00 94.81 81 GLY A N 1
ATOM 632 C CA . GLY A 1 81 ? -3.886 -0.905 -4.575 1.00 94.81 81 GLY A CA 1
ATOM 633 C C . GLY A 1 81 ? -2.404 -0.575 -4.777 1.00 94.81 81 GLY A C 1
ATOM 634 O O . GLY A 1 81 ? -1.958 -0.398 -5.910 1.00 94.81 81 GLY A O 1
ATOM 635 N N . ASN A 1 82 ? -1.620 -0.554 -3.699 1.00 94.56 82 ASN A N 1
ATOM 636 C CA . ASN A 1 82 ? -0.182 -0.297 -3.757 1.00 94.56 82 ASN A CA 1
ATOM 637 C C . ASN A 1 82 ? 0.583 -1.441 -4.432 1.00 94.56 82 ASN A C 1
ATOM 639 O O . ASN A 1 82 ? 1.538 -1.172 -5.157 1.00 94.56 82 ASN A O 1
ATOM 643 N N . THR A 1 83 ? 0.159 -2.698 -4.264 1.00 93.38 83 THR A N 1
ATOM 644 C CA . THR A 1 83 ? 0.731 -3.838 -4.998 1.00 93.38 83 THR A CA 1
ATOM 645 C C . THR A 1 83 ? 0.477 -3.716 -6.501 1.00 93.38 83 THR A C 1
ATOM 647 O O . THR A 1 83 ? 1.400 -3.896 -7.295 1.00 93.38 83 THR A O 1
ATOM 650 N N . VAL A 1 84 ? -0.741 -3.343 -6.910 1.00 96.25 84 VAL A N 1
ATOM 651 C CA . VAL A 1 84 ? -1.065 -3.104 -8.329 1.00 96.25 84 VAL A CA 1
ATOM 652 C C . VAL A 1 84 ? -0.267 -1.925 -8.893 1.00 96.25 84 VAL A C 1
ATOM 654 O O . VAL A 1 84 ? 0.252 -1.994 -10.011 1.00 96.25 84 VAL A O 1
ATOM 657 N N . LEU A 1 85 ? -0.130 -0.845 -8.120 1.00 96.38 85 LEU A N 1
ATOM 658 C CA . LEU A 1 85 ? 0.677 0.310 -8.506 1.00 96.38 85 LEU A CA 1
ATOM 659 C C . LEU A 1 85 ? 2.158 -0.061 -8.646 1.00 96.38 85 LEU A C 1
ATOM 661 O O . LEU A 1 85 ? 2.786 0.325 -9.628 1.00 96.38 85 LEU A O 1
ATOM 665 N N . GLN A 1 86 ? 2.706 -0.842 -7.711 1.00 96.00 86 GLN A N 1
ATOM 666 C CA . GLN A 1 86 ? 4.082 -1.329 -7.771 1.00 96.00 86 GLN A CA 1
ATOM 667 C C . GLN A 1 86 ? 4.325 -2.153 -9.042 1.00 96.00 86 GLN A C 1
ATOM 669 O O . GLN A 1 86 ? 5.282 -1.873 -9.760 1.00 96.00 86 GLN A O 1
ATOM 674 N N . ASP A 1 87 ? 3.448 -3.110 -9.362 1.00 96.62 87 ASP A N 1
ATOM 675 C CA . ASP A 1 87 ? 3.535 -3.909 -10.595 1.00 96.62 87 ASP A CA 1
ATOM 676 C C . ASP A 1 87 ? 3.455 -3.031 -11.857 1.00 96.62 87 ASP A C 1
ATOM 678 O O . ASP A 1 87 ? 4.227 -3.194 -12.805 1.00 96.62 87 ASP A O 1
ATOM 682 N N . THR A 1 88 ? 2.573 -2.031 -11.850 1.00 97.38 88 THR A N 1
ATOM 683 C CA . THR A 1 88 ? 2.432 -1.087 -12.967 1.00 97.38 88 THR A CA 1
ATOM 684 C C . THR A 1 88 ? 3.698 -0.250 -13.163 1.00 97.38 88 THR A C 1
ATOM 686 O O . THR A 1 88 ? 4.204 -0.158 -14.283 1.00 97.38 88 THR A O 1
ATOM 689 N N . LEU A 1 89 ? 4.246 0.330 -12.092 1.00 97.50 89 LEU A N 1
ATOM 690 C CA . LEU A 1 89 ? 5.480 1.122 -12.134 1.00 97.50 89 LEU A CA 1
ATOM 691 C C . LEU A 1 89 ? 6.681 0.276 -12.561 1.00 97.50 89 LEU A C 1
ATOM 693 O O . LEU A 1 89 ? 7.529 0.737 -13.324 1.00 97.50 89 LEU A O 1
ATOM 697 N N . GLN A 1 90 ? 6.728 -0.977 -12.113 1.00 96.81 90 GLN A N 1
ATOM 698 C CA . GLN A 1 90 ? 7.750 -1.944 -12.488 1.00 96.81 90 GLN A CA 1
ATOM 699 C C . GLN A 1 90 ? 7.721 -2.207 -14.004 1.00 96.81 90 GLN A C 1
ATOM 701 O O . GLN A 1 90 ? 8.736 -2.049 -14.684 1.00 96.81 90 GLN A O 1
ATOM 706 N N . LYS A 1 91 ? 6.536 -2.473 -14.567 1.00 98.00 91 LYS A N 1
ATOM 707 C CA . LYS A 1 91 ? 6.343 -2.635 -16.018 1.00 98.00 91 LYS A CA 1
ATOM 708 C C . LYS A 1 91 ? 6.688 -1.372 -16.807 1.00 98.00 91 LYS A C 1
ATOM 710 O O . LYS A 1 91 ? 7.321 -1.464 -17.857 1.00 98.00 91 LYS A O 1
ATOM 715 N N . GLN A 1 92 ? 6.302 -0.195 -16.313 1.00 97.88 92 GLN A N 1
ATOM 716 C CA . GLN A 1 92 ? 6.628 1.083 -16.954 1.00 97.88 92 GLN A CA 1
ATOM 717 C C . GLN A 1 92 ? 8.140 1.327 -16.991 1.00 97.88 92 GLN A C 1
ATOM 719 O O . GLN A 1 92 ? 8.684 1.679 -18.039 1.00 97.88 92 GLN A O 1
ATOM 724 N N . ARG A 1 93 ? 8.838 1.073 -15.880 1.00 97.19 93 ARG A N 1
ATOM 725 C CA . ARG A 1 93 ? 10.298 1.175 -15.796 1.00 97.19 93 ARG A CA 1
ATOM 726 C C . ARG A 1 93 ? 10.989 0.245 -16.790 1.00 97.19 93 ARG A C 1
ATOM 728 O O . ARG A 1 93 ? 11.894 0.675 -17.511 1.00 97.19 93 ARG A O 1
ATOM 735 N N . ASP A 1 94 ? 10.563 -1.014 -16.845 1.00 97.06 94 ASP A N 1
ATOM 736 C CA . ASP A 1 94 ? 11.167 -2.013 -17.727 1.00 97.06 94 ASP A CA 1
ATOM 737 C C . ASP A 1 94 ? 10.902 -1.673 -19.204 1.00 97.06 94 ASP A C 1
ATOM 739 O O . ASP A 1 94 ? 11.815 -1.741 -20.031 1.00 97.06 94 ASP A O 1
ATOM 743 N N . TYR A 1 95 ? 9.697 -1.190 -19.528 1.00 97.19 95 TYR A N 1
ATOM 744 C CA . TYR A 1 95 ? 9.358 -0.690 -20.861 1.00 97.19 95 TYR A CA 1
ATOM 745 C C . TYR A 1 95 ? 10.234 0.498 -21.283 1.00 97.19 95 TYR A C 1
ATOM 747 O O . TYR A 1 95 ? 10.805 0.484 -22.377 1.00 97.19 95 TYR A O 1
ATOM 755 N N . VAL A 1 96 ? 10.378 1.521 -20.430 1.00 96.38 96 VAL A N 1
ATOM 756 C CA . VAL A 1 96 ? 11.202 2.703 -20.741 1.00 96.38 96 VAL A CA 1
ATOM 757 C C . VAL A 1 96 ? 12.667 2.315 -20.920 1.00 96.38 96 VAL A C 1
ATOM 759 O O . VAL A 1 96 ? 13.319 2.803 -21.848 1.00 96.38 96 VAL A O 1
ATOM 762 N N . THR A 1 97 ? 13.170 1.395 -20.097 1.00 95.56 97 THR A N 1
ATOM 763 C CA . THR A 1 97 ? 14.528 0.849 -20.219 1.00 95.56 97 THR A CA 1
ATOM 764 C C . THR A 1 97 ? 14.725 0.151 -21.564 1.00 95.56 97 THR A C 1
ATOM 766 O O . THR A 1 97 ? 15.638 0.498 -22.316 1.00 95.56 97 THR A O 1
ATOM 769 N N . ALA A 1 98 ? 13.837 -0.783 -21.916 1.00 95.62 98 ALA A N 1
ATOM 770 C CA . ALA A 1 98 ? 13.926 -1.538 -23.162 1.00 95.62 98 ALA A CA 1
ATOM 771 C C . ALA A 1 98 ? 13.800 -0.635 -24.400 1.00 95.62 98 ALA A C 1
ATOM 773 O O . ALA A 1 98 ? 14.563 -0.767 -25.360 1.00 95.62 98 ALA A O 1
ATOM 774 N N . ASN A 1 99 ? 12.868 0.322 -24.378 1.00 94.62 99 ASN A N 1
ATOM 775 C CA . ASN A 1 99 ? 12.696 1.258 -25.483 1.00 94.62 99 ASN A CA 1
ATOM 776 C C . ASN A 1 99 ? 13.911 2.185 -25.645 1.00 94.62 99 ASN A C 1
ATOM 778 O O . ASN A 1 99 ? 14.321 2.450 -26.776 1.00 94.62 99 ASN A O 1
ATOM 782 N N . SER A 1 100 ? 14.513 2.638 -24.540 1.00 93.06 100 SER A N 1
ATOM 783 C CA . SER A 1 100 ? 15.724 3.468 -24.576 1.00 93.06 100 SER A CA 1
ATOM 784 C C . SER A 1 100 ? 16.901 2.708 -25.186 1.00 93.06 100 SER A C 1
ATOM 786 O O . SER A 1 100 ? 17.495 3.200 -26.143 1.00 93.06 100 SER A O 1
ATOM 788 N N . ALA A 1 101 ? 17.152 1.471 -24.743 1.00 92.81 101 ALA A N 1
ATOM 789 C CA . ALA A 1 101 ? 18.195 0.616 -25.316 1.00 92.81 101 ALA A CA 1
ATOM 790 C C . ALA A 1 101 ? 17.981 0.386 -26.823 1.00 92.81 101 ALA A C 1
ATOM 792 O O . ALA A 1 101 ? 18.906 0.498 -27.629 1.00 92.81 101 ALA A O 1
ATOM 793 N N . ARG A 1 102 ? 16.734 0.135 -27.246 1.00 93.38 102 ARG A N 1
ATOM 794 C CA . ARG A 1 102 ? 16.394 -0.033 -28.667 1.00 93.38 102 ARG A CA 1
ATOM 795 C C . ARG A 1 102 ? 16.695 1.222 -29.492 1.00 93.38 102 ARG A C 1
ATOM 797 O O . ARG A 1 102 ? 17.144 1.107 -30.633 1.00 93.38 102 ARG A O 1
ATOM 804 N N . LEU A 1 103 ? 16.410 2.412 -28.965 1.00 92.12 103 LEU A N 1
ATOM 805 C CA . LEU A 1 103 ? 16.707 3.672 -29.650 1.00 92.12 103 LEU A CA 1
ATOM 806 C C . LEU A 1 103 ? 18.217 3.908 -29.741 1.00 92.12 103 LEU A C 1
ATOM 808 O O . LEU A 1 103 ? 18.707 4.239 -30.817 1.00 92.12 103 LEU A O 1
ATOM 812 N N . GLU A 1 104 ? 18.963 3.670 -28.662 1.00 91.19 104 GLU A N 1
ATOM 813 C CA . GLU A 1 104 ? 20.429 3.756 -28.659 1.00 91.19 104 GLU A CA 1
ATOM 814 C C . GLU A 1 104 ? 21.062 2.829 -29.703 1.00 91.19 104 GLU A C 1
ATOM 816 O O . GLU A 1 104 ? 21.922 3.259 -30.474 1.00 91.19 104 GLU A O 1
ATOM 821 N N . HIS A 1 105 ? 20.594 1.581 -29.800 1.00 91.62 105 HIS A N 1
ATOM 822 C CA . HIS A 1 105 ? 21.061 0.642 -30.820 1.00 91.62 105 HIS A CA 1
ATOM 823 C C . HIS A 1 105 ? 20.787 1.130 -32.248 1.00 91.62 105 HIS A C 1
ATOM 825 O O . HIS A 1 105 ? 21.663 1.011 -33.107 1.00 91.62 105 HIS A O 1
ATOM 831 N N . GLN A 1 106 ? 19.606 1.703 -32.507 1.00 90.25 106 GLN A N 1
ATOM 832 C CA . GLN A 1 106 ? 19.276 2.283 -33.813 1.00 90.25 106 GLN A CA 1
ATOM 833 C C . GLN A 1 106 ? 20.182 3.472 -34.146 1.00 90.25 106 GLN A C 1
ATOM 835 O O . GLN A 1 106 ? 20.750 3.518 -35.237 1.00 90.25 106 GLN A O 1
ATOM 840 N N . PHE A 1 107 ? 20.395 4.389 -33.198 1.00 89.69 107 PHE A N 1
ATOM 841 C CA . PHE A 1 107 ? 21.321 5.507 -33.384 1.00 89.69 107 PHE A CA 1
ATOM 842 C C . PHE A 1 107 ? 22.751 5.026 -33.658 1.00 89.69 107 PHE A C 1
ATOM 844 O O . PHE A 1 107 ? 23.398 5.510 -3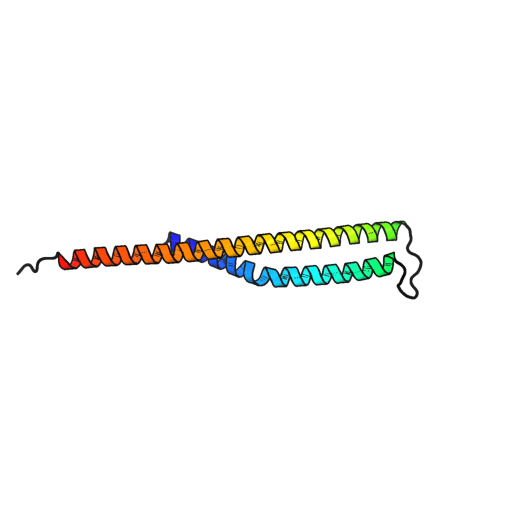4.586 1.00 89.69 107 PHE A O 1
ATOM 851 N N . ALA A 1 108 ? 23.237 4.030 -32.913 1.00 87.88 108 ALA A N 1
ATOM 852 C CA . ALA A 1 108 ? 24.567 3.460 -33.110 1.00 87.88 108 ALA A CA 1
ATOM 853 C C . ALA A 1 108 ? 24.716 2.730 -34.459 1.00 87.88 108 ALA A C 1
ATOM 855 O O . ALA A 1 108 ? 25.810 2.695 -35.027 1.00 87.88 108 ALA A O 1
ATOM 856 N N . ALA A 1 109 ? 23.646 2.124 -34.979 1.00 89.56 109 ALA A N 1
ATOM 857 C CA . ALA A 1 109 ? 23.638 1.515 -36.307 1.00 89.56 109 ALA A CA 1
ATOM 858 C C . ALA A 1 109 ? 23.752 2.581 -37.407 1.00 89.56 109 ALA A C 1
ATOM 860 O O . ALA A 1 109 ? 24.655 2.491 -38.238 1.00 89.56 109 ALA A O 1
ATOM 861 N N . VAL A 1 110 ? 22.921 3.629 -37.350 1.00 87.75 110 VAL A N 1
ATOM 862 C CA . VAL A 1 110 ? 22.935 4.732 -38.329 1.00 87.75 110 VAL A CA 1
ATOM 863 C C . VAL A 1 110 ? 24.267 5.494 -38.304 1.00 87.75 110 VAL A C 1
ATOM 865 O O . VAL A 1 110 ? 24.836 5.806 -39.352 1.00 87.75 110 VAL A O 1
ATOM 868 N N . ALA A 1 111 ? 24.820 5.743 -37.115 1.00 83.19 111 ALA A N 1
ATOM 869 C CA . ALA A 1 111 ? 26.120 6.392 -36.972 1.00 83.19 111 ALA A CA 1
ATOM 870 C C . ALA A 1 111 ? 27.266 5.559 -37.580 1.00 83.19 111 ALA A C 1
ATOM 872 O O . ALA A 1 111 ? 28.202 6.120 -38.149 1.00 83.19 111 ALA A O 1
ATOM 873 N N . ARG A 1 112 ? 27.203 4.222 -37.491 1.00 80.25 112 ARG A N 1
ATOM 874 C CA . ARG A 1 112 ? 28.197 3.330 -38.113 1.00 80.25 112 ARG A CA 1
ATOM 875 C C . ARG A 1 112 ? 28.066 3.281 -39.632 1.00 80.25 112 ARG A C 1
ATOM 877 O O . ARG A 1 112 ? 29.088 3.353 -40.308 1.00 80.25 112 ARG A O 1
ATOM 884 N N . SER A 1 113 ? 26.847 3.225 -40.168 1.00 77.81 113 SER A N 1
ATOM 885 C CA . SER A 1 113 ? 26.631 3.269 -41.620 1.00 77.81 113 SER A CA 1
ATOM 886 C C . SER A 1 113 ? 27.067 4.600 -42.239 1.00 77.81 113 SER A C 1
ATOM 888 O O . SER A 1 113 ? 27.617 4.602 -43.334 1.00 77.81 113 SER A O 1
ATOM 890 N N . GLY A 1 114 ? 26.909 5.723 -41.527 1.00 73.62 114 GLY A N 1
ATOM 891 C CA . GLY A 1 114 ? 27.406 7.027 -41.985 1.00 73.62 114 GLY A CA 1
ATOM 892 C C . GLY A 1 114 ? 28.937 7.121 -42.029 1.00 73.62 114 GLY A C 1
ATOM 893 O O . GLY A 1 114 ? 29.488 7.733 -42.937 1.00 73.62 114 GLY A O 1
ATOM 894 N N . LYS A 1 115 ? 29.647 6.461 -41.101 1.00 66.50 115 LYS A N 1
ATOM 895 C CA . LYS A 1 115 ? 31.122 6.415 -41.100 1.00 66.50 115 LYS A CA 1
ATOM 896 C C . LYS A 1 115 ? 31.715 5.568 -42.231 1.00 66.50 115 LYS A C 1
ATOM 898 O O . LYS A 1 115 ? 32.833 5.836 -42.642 1.00 66.50 115 LYS A O 1
ATOM 903 N N . GLN A 1 116 ? 30.989 4.569 -42.735 1.00 60.19 116 GLN A N 1
ATOM 904 C CA . GLN A 1 116 ? 31.436 3.730 -43.859 1.00 60.19 116 GLN A CA 1
ATOM 905 C C . GLN A 1 116 ? 31.218 4.380 -45.236 1.00 60.19 116 GLN A C 1
ATOM 907 O O . GLN A 1 116 ? 31.708 3.856 -46.229 1.00 60.19 116 GLN A O 1
ATOM 912 N N . GLN A 1 117 ? 30.497 5.504 -45.309 1.00 57.75 117 GLN A N 1
ATOM 913 C CA . GLN A 1 117 ? 30.202 6.219 -46.558 1.00 57.75 117 GLN A CA 1
ATOM 914 C C . GLN A 1 117 ? 31.071 7.462 -46.790 1.00 57.75 117 GLN A C 1
ATOM 916 O O . GLN A 1 117 ? 30.872 8.139 -47.793 1.00 57.75 117 GLN A O 1
ATOM 921 N N . ALA A 1 118 ? 32.024 7.782 -45.908 1.00 53.91 118 ALA A N 1
ATOM 922 C CA . ALA A 1 118 ? 33.013 8.818 -46.195 1.00 53.91 118 ALA A CA 1
ATOM 923 C C . ALA A 1 118 ? 34.055 8.243 -47.175 1.00 53.91 118 ALA A C 1
ATOM 925 O O . ALA A 1 118 ? 34.786 7.335 -46.779 1.00 53.91 118 ALA A O 1
ATOM 926 N N . PRO A 1 119 ? 34.117 8.696 -48.442 1.00 53.66 119 PRO A N 1
ATOM 927 C CA . PRO A 1 119 ? 35.184 8.269 -49.333 1.00 53.66 119 PRO A CA 1
ATOM 928 C C . PRO A 1 119 ? 36.501 8.881 -48.844 1.00 53.66 119 PRO A C 1
ATOM 930 O O . PRO A 1 119 ? 36.553 10.074 -48.534 1.00 53.66 119 PRO A O 1
ATOM 933 N N . ASP A 1 120 ? 37.555 8.066 -48.785 1.00 58.81 120 ASP A N 1
ATOM 934 C CA . ASP A 1 120 ? 38.929 8.556 -48.680 1.00 58.81 120 ASP A CA 1
ATOM 935 C C . ASP A 1 120 ? 39.198 9.437 -49.908 1.00 58.81 120 ASP A C 1
ATOM 937 O O . ASP A 1 120 ? 39.424 8.947 -51.016 1.00 58.81 120 ASP A O 1
ATOM 941 N N . PHE A 1 121 ? 39.098 10.754 -49.729 1.00 56.41 121 PHE A N 1
ATOM 942 C CA . PHE A 1 121 ? 39.579 11.714 -50.710 1.00 56.41 121 PHE A CA 1
ATOM 943 C C . PHE A 1 121 ? 41.108 11.728 -50.621 1.00 56.41 121 PHE A C 1
ATOM 945 O O . PHE A 1 121 ? 41.674 12.290 -49.683 1.00 56.41 121 PHE A O 1
ATOM 952 N N . ASN A 1 122 ? 41.732 11.041 -51.579 1.00 50.88 122 ASN A N 1
ATOM 953 C CA . ASN A 1 122 ? 43.164 11.074 -51.875 1.00 50.88 122 ASN A CA 1
ATOM 954 C C . ASN A 1 122 ? 43.494 12.268 -52.779 1.00 50.88 122 ASN A C 1
ATOM 956 O O . ASN A 1 122 ? 42.696 12.514 -53.716 1.00 50.88 122 ASN A O 1
#

pLDDT: mean 89.82, std 11.06, range [50.88, 98.0]

Sequence (122 aa):
MQNAQNDLASYNSQLVSLQTQPERVQNAMYNASQQLQQIRSRLDGTDVGETALRPSQKVLMQAQQALLNAEIDQQRKSLEGNTVLQDTLQKQRDYVTANSARLEHQFAAVARSGKQQAPDFN

Organism: Escherichia coli (NCBI:txid562)

InterPro domains:
  IPR024393 Mechanosensitive ion channel MscS, porin domain [PF12795] (1-109)